Protein AF-A0A6G1PAM7-F1 (afdb_monomer_lite)

InterPro domains:
  IPR016186 C-type lectin-like/link domain superfamily [G3DSA:3.10.100.10] (21-123)
  IPR016187 C-type lectin fold [SSF56436] (70-120)
  IPR050828 C-type lectin and matrix domain-containing protein [PTHR45710] (58-118)

Secondary structure (DSSP, 8-state):
-HHHHHHHHHHHHHHHHHHHHHHHHHHHHHHHHHHHHHHHHHHHHHHHHHHHHHHHHHHHHHHHHHHHHHHPPPPTTEEEETTEEEE--S----HHHHHHHHHHTT-------SHHHHHHHHH-

Radius of gyration: 38.52 Å; chains: 1; bounding box: 69×27×106 Å

Sequence (124 aa):
MNVFLLAGLIVRGVHYYNSPQRAAAELSTIKDQLTELLQDIKNKVSSLTEERDQLNPGLNETAEELNKCQNKTCPAGWKKFSYSFYFFSTEFGSWTKGRDDCRKRGADLVVITSAEEQGPLVTM

Organism: Channa argus (NCBI:txid215402)

Foldseek 3Di:
DVVVVVVVVVVVVCCVVVVVVVVVVVVVVVVVVVVVVVVVVVVVVVVVVVVCVVCVVVVVVVVVVLVVLVPDDDDPQWDDDRSDIDHDDPDDDDPVVVQVVQVVVVHGDDDDDDPVCVPVVVVD

Structure (mmCIF, N/CA/C/O backbone):
data_AF-A0A6G1PAM7-F1
#
_entry.id   AF-A0A6G1PAM7-F1
#
loop_
_atom_site.group_PDB
_atom_site.id
_atom_site.type_symbol
_atom_site.label_atom_id
_atom_site.label_alt_id
_atom_site.label_comp_id
_atom_site.label_asym_id
_atom_site.label_entity_id
_atom_site.label_seq_id
_atom_site.pdbx_PDB_ins_code
_atom_site.Cartn_x
_atom_site.Cartn_y
_atom_site.Cartn_z
_atom_site.occupancy
_atom_site.B_iso_or_equiv
_atom_site.auth_seq_id
_atom_site.auth_comp_id
_atom_site.auth_asym_id
_atom_site.auth_atom_id
_atom_site.pdbx_PDB_model_num
ATOM 1 N N . MET A 1 1 ? 43.729 -17.763 -71.003 1.00 63.25 1 MET A N 1
ATOM 2 C CA . MET A 1 1 ? 44.088 -17.246 -69.661 1.00 63.25 1 MET A CA 1
ATOM 3 C C . MET A 1 1 ? 43.473 -15.877 -69.320 1.00 63.25 1 MET A C 1
ATOM 5 O O . MET A 1 1 ? 43.325 -15.594 -68.145 1.00 63.25 1 MET A O 1
ATOM 9 N N . ASN A 1 2 ? 43.060 -15.046 -70.291 1.00 71.12 2 ASN A N 1
ATOM 10 C CA . ASN A 1 2 ? 42.626 -13.659 -70.029 1.00 71.12 2 ASN A CA 1
ATOM 11 C C . ASN A 1 2 ? 41.132 -13.494 -69.647 1.00 71.12 2 ASN A C 1
ATOM 13 O O . ASN A 1 2 ? 40.781 -12.677 -68.804 1.00 71.12 2 ASN A O 1
ATOM 17 N N . VAL A 1 3 ? 40.239 -14.312 -70.218 1.00 76.75 3 VAL A N 1
ATOM 18 C CA . VAL A 1 3 ? 38.780 -14.208 -69.984 1.00 76.75 3 VAL A CA 1
ATOM 19 C C . VAL A 1 3 ? 38.398 -14.548 -68.537 1.00 76.75 3 VAL A C 1
ATOM 21 O O . VAL A 1 3 ? 37.564 -13.874 -67.940 1.00 76.75 3 VAL A O 1
ATOM 24 N N . PHE A 1 4 ? 39.062 -15.538 -67.934 1.00 78.88 4 PHE A N 1
ATOM 25 C CA . PHE A 1 4 ? 38.831 -15.916 -66.536 1.00 78.88 4 PHE A CA 1
ATOM 26 C C . PHE A 1 4 ? 39.291 -14.837 -65.539 1.00 78.88 4 PHE A C 1
ATOM 28 O O . PHE A 1 4 ? 38.651 -14.653 -64.507 1.00 78.88 4 PHE A O 1
ATOM 35 N N . LEU A 1 5 ? 40.351 -14.082 -65.862 1.00 81.25 5 LEU A N 1
ATOM 36 C CA . LEU A 1 5 ? 40.819 -12.959 -65.039 1.00 81.25 5 LEU A CA 1
ATOM 37 C C . LEU A 1 5 ? 39.815 -11.799 -65.048 1.00 81.25 5 LEU A C 1
ATOM 39 O O . LEU A 1 5 ? 39.495 -11.255 -63.994 1.00 81.25 5 LEU A O 1
ATOM 43 N N . LEU A 1 6 ? 39.268 -11.467 -66.220 1.00 82.50 6 LEU A N 1
ATOM 44 C CA . LEU A 1 6 ? 38.246 -10.427 -66.358 1.00 82.50 6 LEU A CA 1
ATOM 45 C C . LEU A 1 6 ? 36.951 -10.797 -65.623 1.00 82.50 6 LEU A C 1
ATOM 47 O O . LEU A 1 6 ? 36.412 -9.973 -64.887 1.00 82.50 6 LEU A O 1
ATOM 51 N N . ALA A 1 7 ? 36.494 -12.047 -65.741 1.00 84.12 7 ALA A N 1
ATOM 52 C CA . ALA A 1 7 ? 35.328 -12.531 -65.004 1.00 84.12 7 ALA A CA 1
ATOM 53 C C . ALA A 1 7 ? 35.533 -12.453 -63.477 1.00 84.12 7 ALA A C 1
ATOM 55 O O . ALA A 1 7 ? 34.648 -11.991 -62.758 1.00 84.12 7 ALA A O 1
ATOM 56 N N . GLY A 1 8 ? 36.717 -12.828 -62.979 1.00 84.69 8 GLY A N 1
ATOM 57 C CA . GLY A 1 8 ? 37.054 -12.735 -61.556 1.00 84.69 8 GLY A CA 1
ATOM 58 C C . GLY A 1 8 ? 37.062 -11.299 -61.017 1.00 84.69 8 GLY A C 1
ATOM 59 O O . GLY A 1 8 ? 36.588 -11.062 -59.905 1.00 84.69 8 GLY A O 1
ATOM 60 N N . LEU A 1 9 ? 37.546 -10.331 -61.803 1.00 85.81 9 LEU A N 1
ATOM 61 C CA . LEU A 1 9 ? 37.528 -8.908 -61.439 1.00 85.81 9 LEU A CA 1
ATOM 62 C C . LEU A 1 9 ? 36.108 -8.334 -61.401 1.00 85.81 9 LEU A C 1
ATOM 64 O O . LEU A 1 9 ? 35.789 -7.590 -60.477 1.00 85.81 9 LEU A O 1
ATOM 68 N N . ILE A 1 10 ? 35.244 -8.714 -62.349 1.00 86.62 10 ILE A N 1
ATOM 69 C CA . ILE A 1 10 ? 33.836 -8.288 -62.371 1.00 86.62 10 ILE A CA 1
ATOM 70 C C . ILE A 1 10 ? 33.093 -8.848 -61.155 1.00 86.62 10 ILE A C 1
ATOM 72 O O . ILE A 1 10 ? 32.417 -8.097 -60.457 1.00 86.62 10 ILE A O 1
ATOM 76 N N . VAL A 1 11 ? 33.264 -10.137 -60.845 1.00 86.31 11 VAL A N 1
ATOM 77 C CA . VAL A 1 11 ? 32.650 -10.759 -59.660 1.00 86.31 11 VAL A CA 1
ATOM 78 C C . VAL A 1 11 ? 33.144 -10.097 -58.374 1.00 86.31 11 VAL A C 1
ATOM 80 O O . VAL A 1 11 ? 32.331 -9.761 -57.516 1.00 86.31 11 VAL A O 1
ATOM 83 N N . ARG A 1 12 ? 34.455 -9.843 -58.246 1.00 84.06 12 ARG A N 1
ATOM 84 C CA . ARG A 1 12 ? 35.007 -9.093 -57.106 1.00 84.06 12 ARG A CA 1
ATOM 85 C C . ARG A 1 12 ? 34.448 -7.679 -57.024 1.00 84.06 12 ARG A C 1
ATOM 87 O O . ARG A 1 12 ? 34.139 -7.247 -55.923 1.00 84.06 12 ARG A O 1
ATOM 94 N N . GLY A 1 13 ? 34.296 -6.981 -58.148 1.00 82.38 13 GLY A N 1
ATOM 95 C CA . GLY A 1 13 ? 33.722 -5.638 -58.207 1.00 82.38 13 GLY A CA 1
ATOM 96 C C . GLY A 1 13 ? 32.259 -5.611 -57.767 1.00 82.38 13 GLY A C 1
ATOM 97 O O . GLY A 1 13 ? 31.895 -4.805 -56.919 1.00 82.38 13 GLY A O 1
ATOM 98 N N . VAL A 1 14 ? 31.438 -6.542 -58.261 1.00 84.50 14 VAL A N 1
ATOM 99 C CA . VAL A 1 14 ? 30.031 -6.686 -57.854 1.00 84.50 14 VAL A CA 1
ATOM 100 C C . VAL A 1 14 ? 29.925 -7.081 -56.383 1.00 84.50 14 VAL A C 1
ATOM 102 O O . VAL A 1 14 ? 29.128 -6.503 -55.656 1.00 84.50 14 VAL A O 1
ATOM 105 N N . HIS A 1 15 ? 30.749 -8.014 -55.904 1.00 80.44 15 HIS A N 1
ATOM 106 C CA . HIS A 1 15 ? 30.768 -8.406 -54.494 1.00 80.44 15 HIS A CA 1
ATOM 107 C C . HIS A 1 15 ? 31.224 -7.252 -53.585 1.00 80.44 15 HIS A C 1
ATOM 109 O O . HIS A 1 15 ? 30.601 -6.987 -52.559 1.00 80.44 15 HIS A O 1
ATOM 115 N N . TYR A 1 16 ? 32.279 -6.531 -53.977 1.00 78.81 16 TYR A N 1
ATOM 116 C CA . TYR A 1 16 ? 32.799 -5.367 -53.256 1.00 78.81 16 TYR A CA 1
ATOM 117 C C . TYR A 1 16 ? 31.813 -4.199 -53.257 1.00 78.81 16 TYR A C 1
ATOM 119 O O . TYR A 1 16 ? 31.742 -3.478 -52.274 1.00 78.81 16 TYR A O 1
ATOM 127 N N . TYR A 1 17 ? 31.030 -4.028 -54.323 1.00 74.50 17 TYR A N 1
ATOM 128 C CA . TYR A 1 17 ? 30.000 -2.997 -54.394 1.00 74.50 17 TYR A CA 1
ATOM 129 C C . TYR A 1 17 ? 28.679 -3.426 -53.754 1.00 74.50 17 TYR A C 1
ATOM 131 O O . TYR A 1 17 ? 27.913 -2.579 -53.352 1.00 74.50 17 TYR A O 1
ATOM 139 N N . ASN A 1 18 ? 28.353 -4.710 -53.644 1.00 80.88 18 ASN A N 1
ATOM 140 C CA . ASN A 1 18 ? 27.088 -5.128 -53.030 1.00 80.88 18 ASN A CA 1
ATOM 141 C C . ASN A 1 18 ? 27.219 -5.321 -51.506 1.00 80.88 18 ASN A C 1
ATOM 143 O O . ASN A 1 18 ? 26.240 -5.197 -50.771 1.00 80.88 18 ASN A O 1
ATOM 147 N N . SER A 1 19 ? 28.431 -5.616 -51.018 1.00 83.12 19 SER A N 1
ATOM 148 C CA . SER A 1 19 ? 28.700 -5.876 -49.597 1.00 83.12 19 SER A CA 1
ATOM 149 C C . SER A 1 19 ? 28.483 -4.652 -48.685 1.00 83.12 19 SER A C 1
ATOM 151 O O . SER A 1 19 ? 27.789 -4.811 -47.680 1.00 83.12 19 SER A O 1
ATOM 153 N N . PRO A 1 20 ? 29.004 -3.442 -48.979 1.00 86.12 20 PRO A N 1
ATOM 154 C CA . PRO A 1 20 ? 28.780 -2.260 -48.142 1.00 86.12 20 PRO A CA 1
ATOM 155 C C . PRO A 1 20 ? 27.312 -1.812 -48.148 1.00 86.12 20 PRO A C 1
ATOM 157 O O . PRO A 1 20 ? 26.802 -1.351 -47.135 1.00 86.12 20 PRO A O 1
ATOM 160 N N . GLN A 1 21 ? 26.613 -1.998 -49.267 1.00 85.69 21 GLN A N 1
ATOM 161 C CA . GLN A 1 21 ? 25.219 -1.609 -49.466 1.00 85.69 21 GLN A CA 1
ATOM 162 C C . GLN A 1 21 ? 24.290 -2.487 -48.631 1.00 85.69 21 GLN A C 1
ATOM 164 O O . GLN A 1 21 ? 23.375 -1.974 -47.989 1.00 85.69 21 GLN A O 1
ATOM 169 N N . ARG A 1 22 ? 24.557 -3.799 -48.581 1.00 86.19 22 ARG A N 1
ATOM 170 C CA . ARG A 1 22 ? 23.841 -4.712 -47.684 1.00 86.19 22 ARG A CA 1
ATOM 171 C C . ARG A 1 22 ? 24.080 -4.351 -46.219 1.00 86.19 22 ARG A C 1
ATOM 173 O O . ARG A 1 22 ? 23.115 -4.231 -45.476 1.00 86.19 22 ARG A O 1
ATOM 180 N N . ALA A 1 23 ? 25.334 -4.112 -45.832 1.00 89.81 23 ALA A N 1
ATOM 181 C CA . ALA A 1 23 ? 25.667 -3.713 -44.465 1.00 89.81 23 ALA A CA 1
ATOM 182 C C . ALA A 1 23 ? 24.993 -2.386 -44.066 1.00 89.81 23 ALA A C 1
ATOM 184 O O . ALA A 1 23 ? 24.507 -2.249 -42.948 1.00 89.81 23 ALA A O 1
ATOM 185 N N . ALA A 1 24 ? 24.907 -1.420 -44.986 1.00 90.75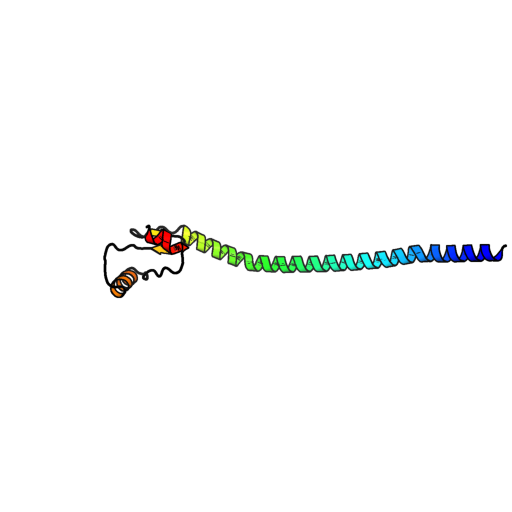 24 ALA A N 1
ATOM 186 C CA . ALA A 1 24 ? 24.209 -0.157 -44.759 1.00 90.75 24 ALA A CA 1
ATOM 187 C C . ALA A 1 24 ? 22.690 -0.342 -44.601 1.00 90.75 24 ALA A C 1
ATOM 189 O O . ALA A 1 24 ? 22.089 0.291 -43.734 1.00 90.75 24 ALA A O 1
ATOM 190 N N . ALA A 1 25 ? 22.073 -1.220 -45.399 1.00 91.81 25 ALA A N 1
ATOM 191 C CA . ALA A 1 25 ? 20.651 -1.540 -45.282 1.00 91.81 25 ALA A CA 1
ATOM 192 C C . ALA A 1 25 ? 20.334 -2.248 -43.953 1.00 91.81 25 ALA A C 1
ATOM 194 O O . ALA A 1 25 ? 19.414 -1.836 -43.252 1.00 91.81 25 ALA A O 1
ATOM 195 N N . GLU A 1 26 ? 21.136 -3.245 -43.566 1.00 93.25 26 GLU A N 1
ATOM 196 C CA . GLU A 1 26 ? 20.998 -3.947 -42.282 1.00 93.25 26 GLU A CA 1
ATOM 197 C C . GLU A 1 26 ? 21.176 -2.992 -41.094 1.00 93.25 26 GLU A C 1
ATOM 199 O O . GLU A 1 26 ? 20.375 -3.004 -40.158 1.00 93.25 26 GLU A O 1
ATOM 204 N N . LEU A 1 27 ? 22.175 -2.103 -41.153 1.00 96.19 27 LEU A N 1
ATOM 205 C CA . LEU A 1 27 ? 22.387 -1.078 -40.132 1.00 96.19 27 LEU A CA 1
ATOM 206 C C . LEU A 1 27 ? 21.203 -0.107 -4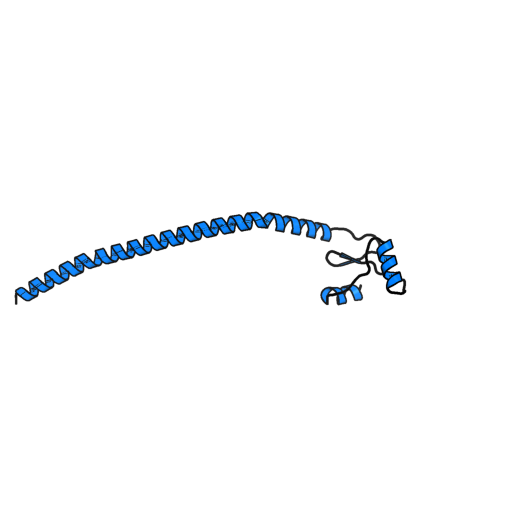0.034 1.00 96.19 27 LEU A C 1
ATOM 208 O O . LEU A 1 27 ? 20.827 0.277 -38.927 1.00 96.19 27 LEU A O 1
ATOM 212 N N . SER A 1 28 ? 20.609 0.281 -41.168 1.00 96.25 28 SER A N 1
ATOM 213 C CA . SER A 1 28 ? 19.409 1.125 -41.185 1.00 96.25 28 SER A CA 1
ATOM 214 C C . SER A 1 28 ? 18.250 0.432 -40.479 1.00 96.25 28 SER A C 1
ATOM 216 O O . SER A 1 28 ? 17.655 1.016 -39.582 1.00 96.25 28 SER A O 1
ATOM 218 N N . THR A 1 29 ? 17.988 -0.837 -40.807 1.00 96.94 29 THR A N 1
ATOM 219 C CA . THR A 1 29 ? 16.919 -1.617 -40.172 1.00 96.94 29 THR A CA 1
ATOM 220 C C . THR A 1 29 ? 17.125 -1.749 -38.664 1.00 96.94 29 THR A C 1
ATOM 222 O O . THR A 1 29 ? 16.190 -1.519 -37.902 1.00 96.94 29 THR A O 1
ATOM 225 N N . ILE A 1 30 ? 18.346 -2.060 -38.214 1.00 97.19 30 ILE A N 1
ATOM 226 C CA . ILE A 1 30 ? 18.659 -2.166 -36.780 1.00 97.19 30 ILE A CA 1
ATOM 227 C C . ILE A 1 30 ? 18.452 -0.820 -36.077 1.00 97.19 30 ILE A C 1
ATOM 229 O O . ILE A 1 30 ? 17.914 -0.771 -34.971 1.00 97.19 30 ILE A O 1
ATOM 233 N N . LYS A 1 31 ? 18.864 0.283 -36.708 1.00 97.94 31 LYS A N 1
ATOM 234 C CA . LYS A 1 31 ? 18.680 1.630 -36.163 1.00 97.94 31 LYS A CA 1
ATOM 235 C C . LYS A 1 31 ? 17.199 1.989 -36.026 1.00 97.94 31 LYS A C 1
ATOM 237 O O . LYS A 1 31 ? 16.812 2.555 -35.002 1.00 97.94 31 LYS A O 1
ATOM 242 N N . ASP A 1 32 ? 16.388 1.659 -37.025 1.00 97.69 32 ASP A N 1
ATOM 243 C CA . ASP A 1 32 ? 14.949 1.925 -37.008 1.00 97.69 32 ASP A CA 1
ATOM 244 C C . ASP A 1 32 ? 14.261 1.108 -35.905 1.00 97.69 32 ASP A C 1
ATOM 246 O O . ASP A 1 32 ? 13.559 1.680 -35.072 1.00 97.69 32 ASP A O 1
ATOM 250 N N . GLN A 1 33 ? 14.572 -0.190 -35.802 1.00 97.81 33 GLN A N 1
ATOM 251 C CA . GLN A 1 33 ? 14.066 -1.062 -34.733 1.00 97.81 33 GLN A CA 1
ATOM 252 C C . GLN A 1 33 ? 14.477 -0.578 -33.338 1.00 97.81 33 GLN A C 1
ATOM 254 O O . GLN A 1 33 ? 13.669 -0.583 -32.411 1.00 97.81 33 GLN A O 1
ATOM 259 N N . LEU A 1 34 ? 15.724 -0.128 -33.172 1.00 97.88 34 LEU A N 1
ATOM 260 C CA . LEU A 1 34 ? 16.196 0.420 -31.901 1.00 97.88 34 LEU A CA 1
ATOM 261 C C . LEU A 1 34 ? 15.447 1.707 -31.534 1.00 97.88 34 LEU A C 1
ATOM 263 O O . LEU A 1 34 ? 15.118 1.921 -30.370 1.00 97.88 34 LEU A O 1
ATOM 267 N N . THR A 1 35 ? 15.169 2.559 -32.519 1.00 98.19 35 THR A N 1
ATOM 268 C CA . THR A 1 35 ? 14.439 3.815 -32.306 1.00 98.19 35 THR A CA 1
ATOM 269 C C . THR A 1 35 ? 12.984 3.546 -31.921 1.00 98.19 35 THR A C 1
ATOM 271 O O . THR A 1 35 ? 12.466 4.187 -31.007 1.00 98.19 35 THR A O 1
ATOM 274 N N . GLU A 1 36 ? 12.348 2.563 -32.560 1.00 98.31 36 GLU A N 1
ATOM 275 C CA . GLU A 1 36 ? 11.000 2.104 -32.219 1.00 98.31 36 GLU A CA 1
ATOM 276 C C . GLU A 1 36 ? 10.944 1.540 -30.793 1.00 98.31 36 GLU A C 1
ATOM 278 O O . GLU A 1 36 ? 10.122 1.983 -29.991 1.00 98.31 36 GLU A O 1
ATOM 283 N N . LEU A 1 37 ? 11.881 0.654 -30.433 1.00 98.12 37 LEU A N 1
ATOM 284 C CA . LEU A 1 37 ? 11.980 0.087 -29.086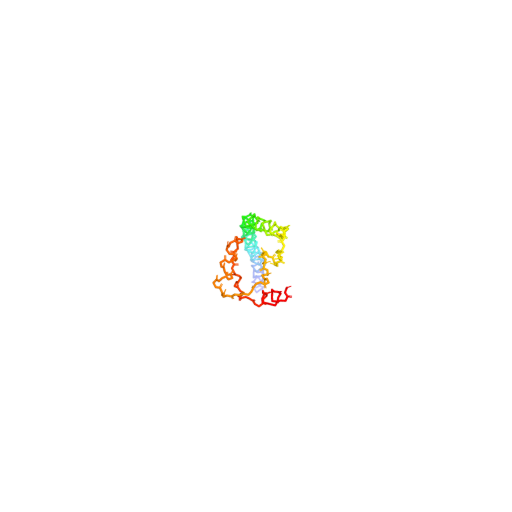 1.00 98.12 37 LEU A CA 1
ATOM 285 C C . LEU A 1 37 ? 12.180 1.178 -28.020 1.00 98.12 37 LEU A C 1
ATOM 287 O O . LEU A 1 37 ? 11.559 1.141 -26.960 1.00 98.12 37 LEU A O 1
ATOM 291 N N . LEU A 1 38 ? 13.034 2.170 -28.291 1.00 98.00 38 LEU A N 1
ATOM 292 C CA . LEU A 1 38 ? 13.259 3.292 -27.377 1.00 98.00 38 LEU A CA 1
ATOM 293 C C . LEU A 1 38 ? 11.998 4.134 -27.186 1.00 98.00 38 LEU A C 1
ATOM 295 O O . LEU A 1 38 ? 11.719 4.574 -26.068 1.00 98.00 38 LEU A O 1
ATOM 299 N N . GLN A 1 39 ? 11.237 4.358 -28.255 1.00 98.38 39 GLN A N 1
ATOM 300 C CA . GLN A 1 39 ? 9.993 5.108 -28.175 1.00 98.38 39 GLN A CA 1
ATOM 301 C C . GLN A 1 39 ? 8.923 4.336 -27.397 1.00 98.38 39 GLN A C 1
ATOM 303 O O . GLN A 1 39 ? 8.231 4.932 -26.571 1.00 98.38 39 GLN A O 1
ATOM 308 N N . ASP A 1 40 ? 8.822 3.024 -27.607 1.00 98.31 40 ASP A N 1
ATOM 309 C CA . ASP A 1 40 ? 7.896 2.166 -26.870 1.00 98.31 40 ASP A CA 1
ATOM 310 C C . ASP A 1 40 ? 8.226 2.138 -25.371 1.00 98.31 40 ASP A C 1
ATOM 312 O O . ASP A 1 40 ? 7.366 2.423 -24.535 1.00 98.31 40 ASP A O 1
ATOM 316 N N . ILE A 1 41 ? 9.503 1.937 -25.020 1.00 98.19 41 ILE A N 1
ATOM 317 C CA . ILE A 1 41 ? 9.969 1.993 -23.627 1.00 98.19 41 ILE A CA 1
ATOM 318 C C . ILE A 1 41 ? 9.656 3.355 -23.007 1.00 98.19 41 ILE A C 1
ATOM 320 O O . ILE A 1 41 ? 9.165 3.420 -21.880 1.00 98.19 41 ILE A O 1
ATOM 324 N N . LYS A 1 42 ? 9.901 4.453 -23.730 1.00 98.44 42 LYS A N 1
ATOM 325 C CA . LYS A 1 42 ? 9.599 5.805 -23.247 1.00 98.44 42 LYS A CA 1
ATOM 326 C C . LYS A 1 42 ? 8.111 5.971 -22.949 1.00 98.44 42 LYS A C 1
ATOM 328 O O . LYS A 1 42 ? 7.762 6.437 -21.866 1.00 98.44 42 LYS A O 1
ATOM 333 N N . ASN A 1 43 ? 7.246 5.552 -23.870 1.00 98.25 43 ASN A N 1
ATOM 334 C CA . ASN A 1 43 ? 5.798 5.607 -23.686 1.00 98.25 43 ASN A CA 1
ATOM 335 C C . ASN A 1 43 ? 5.365 4.756 -22.482 1.00 98.25 43 ASN A C 1
ATOM 337 O O . ASN A 1 43 ? 4.571 5.206 -21.654 1.00 98.25 43 ASN A O 1
ATOM 341 N N . LYS A 1 44 ? 5.934 3.552 -22.337 1.00 98.38 44 LYS A N 1
ATOM 342 C CA . LYS A 1 44 ? 5.635 2.654 -21.220 1.00 98.38 44 LYS A CA 1
ATOM 343 C C . LYS A 1 44 ? 6.050 3.261 -19.882 1.00 98.38 44 LYS A C 1
ATOM 345 O O . LYS A 1 44 ? 5.257 3.234 -18.942 1.00 98.38 44 LYS A O 1
ATOM 350 N N . VAL A 1 45 ? 7.238 3.859 -19.804 1.00 98.50 45 VAL A N 1
ATOM 351 C CA . VAL A 1 45 ? 7.716 4.559 -18.603 1.00 98.50 45 VAL A CA 1
ATOM 352 C C . VAL A 1 45 ? 6.800 5.726 -18.253 1.00 98.50 45 VAL A C 1
ATOM 354 O O . VAL A 1 45 ? 6.424 5.850 -17.090 1.00 98.50 45 VAL A O 1
ATOM 357 N N . SER A 1 46 ? 6.386 6.539 -19.229 1.00 98.38 46 SER A N 1
ATOM 358 C CA . SER A 1 46 ? 5.428 7.626 -18.990 1.00 98.38 46 SER A CA 1
ATOM 359 C C . SER A 1 46 ? 4.104 7.102 -18.427 1.00 98.38 46 SER A C 1
ATOM 361 O O . SER A 1 46 ? 3.676 7.571 -17.377 1.00 98.38 46 SER A O 1
ATOM 363 N N . SER A 1 47 ? 3.522 6.060 -19.032 1.00 98.12 47 SER A N 1
ATOM 364 C CA . SER A 1 47 ? 2.258 5.477 -18.553 1.00 98.12 47 SER A CA 1
ATOM 365 C C . SER A 1 47 ? 2.351 4.910 -17.129 1.00 98.12 47 SER A C 1
ATOM 367 O O . SER A 1 47 ? 1.481 5.162 -16.301 1.00 98.12 47 SER A O 1
ATOM 369 N N . LEU A 1 48 ? 3.437 4.198 -16.802 1.00 97.94 48 LEU A N 1
ATOM 370 C CA . LEU A 1 48 ? 3.657 3.652 -15.458 1.00 97.94 48 LEU A CA 1
ATOM 371 C C . LEU A 1 48 ? 3.933 4.756 -14.432 1.00 97.94 48 LEU A C 1
ATOM 373 O O . LEU A 1 48 ? 3.580 4.629 -13.262 1.00 97.94 48 LEU A O 1
ATOM 377 N N . THR A 1 49 ? 4.570 5.846 -14.864 1.00 98.00 49 THR A N 1
ATOM 378 C CA . THR A 1 49 ? 4.822 7.018 -14.019 1.00 98.00 49 THR A CA 1
ATOM 379 C C . THR A 1 49 ? 3.506 7.674 -13.619 1.00 98.00 49 THR A C 1
ATOM 381 O O . THR A 1 49 ? 3.332 7.975 -12.440 1.00 98.00 49 THR A O 1
ATOM 384 N N . GLU A 1 50 ? 2.577 7.818 -14.566 1.00 97.44 50 GLU A N 1
ATOM 385 C CA . GLU A 1 50 ? 1.234 8.352 -14.325 1.00 97.44 50 GLU A CA 1
ATOM 386 C C . GLU A 1 50 ? 0.407 7.443 -13.410 1.00 97.44 50 GLU A C 1
ATOM 388 O O . GLU A 1 50 ? -0.216 7.932 -12.471 1.00 97.44 50 GLU A O 1
ATOM 393 N N . GLU A 1 51 ? 0.424 6.125 -13.634 1.00 97.56 51 GLU A N 1
ATOM 394 C CA . GLU A 1 51 ? -0.258 5.158 -12.761 1.00 97.56 51 GLU A CA 1
ATOM 395 C C . GLU A 1 51 ? 0.275 5.238 -11.324 1.00 97.56 51 GLU A C 1
ATOM 397 O O . GLU A 1 51 ? -0.490 5.317 -10.360 1.00 97.56 51 GLU A O 1
ATOM 402 N N . ARG A 1 52 ? 1.602 5.314 -11.173 1.00 97.31 52 ARG A N 1
ATOM 403 C CA . ARG A 1 52 ? 2.248 5.515 -9.874 1.00 97.31 52 ARG A CA 1
ATOM 404 C C . ARG A 1 52 ? 1.815 6.832 -9.234 1.00 97.31 52 ARG A C 1
ATOM 406 O O . ARG A 1 52 ? 1.500 6.834 -8.048 1.00 97.31 52 ARG A O 1
ATOM 413 N N . ASP A 1 53 ? 1.792 7.934 -9.981 1.00 97.12 53 ASP A N 1
ATOM 414 C CA . ASP A 1 53 ? 1.366 9.244 -9.470 1.00 97.12 53 ASP A CA 1
ATOM 415 C C . ASP A 1 53 ? -0.109 9.267 -9.039 1.00 97.12 53 ASP A C 1
ATOM 417 O O . ASP A 1 53 ? -0.452 9.972 -8.093 1.00 97.12 53 ASP A O 1
ATOM 421 N N . GLN A 1 54 ? -0.971 8.464 -9.668 1.00 96.56 54 GLN A N 1
ATOM 422 C CA . GLN A 1 54 ? -2.383 8.336 -9.292 1.00 96.56 54 GLN A CA 1
ATOM 423 C C . GLN A 1 54 ? -2.602 7.481 -8.035 1.00 96.56 54 GLN A C 1
ATOM 425 O O . GLN A 1 54 ? -3.487 7.782 -7.237 1.00 96.56 54 GLN A O 1
ATOM 430 N N . LEU A 1 55 ? -1.807 6.425 -7.836 1.00 96.19 55 LEU A N 1
ATOM 431 C CA . LEU A 1 55 ? -1.957 5.510 -6.694 1.00 96.19 55 LEU A CA 1
ATOM 432 C C . LEU A 1 55 ? -1.265 6.011 -5.419 1.00 96.19 55 LEU A C 1
ATOM 434 O O . LEU A 1 55 ? -1.722 5.732 -4.309 1.00 96.19 55 LEU A O 1
ATOM 438 N N . ASN A 1 56 ? -0.166 6.753 -5.562 1.00 96.25 56 ASN A N 1
ATOM 439 C CA . ASN A 1 56 ? 0.658 7.189 -4.435 1.00 96.25 56 ASN A CA 1
ATOM 440 C C . ASN A 1 56 ? -0.098 8.046 -3.389 1.00 96.25 56 ASN A C 1
ATOM 442 O O . ASN A 1 56 ? 0.136 7.840 -2.197 1.00 96.25 56 ASN A O 1
ATOM 446 N N . PRO A 1 57 ? -1.030 8.945 -3.769 1.00 95.00 57 PRO A N 1
ATOM 447 C CA . PRO A 1 57 ? -1.867 9.665 -2.809 1.00 95.00 57 PRO A CA 1
ATOM 448 C C . PRO A 1 57 ? -2.770 8.743 -1.975 1.00 95.00 57 PRO A C 1
ATOM 450 O O . PRO A 1 57 ? -2.824 8.869 -0.763 1.00 95.00 57 PRO A O 1
ATOM 453 N N . GLY A 1 58 ? -3.427 7.742 -2.567 1.00 92.94 58 GLY A N 1
ATOM 454 C CA . GLY A 1 58 ? -4.271 6.832 -1.775 1.00 92.94 58 GLY A CA 1
ATOM 455 C C . GLY A 1 58 ? -3.464 6.011 -0.758 1.00 92.94 58 GLY A C 1
ATOM 456 O O . GLY A 1 58 ? -3.900 5.767 0.369 1.00 92.94 58 GLY A O 1
ATOM 457 N N . LEU A 1 59 ? -2.245 5.613 -1.129 1.00 92.56 59 LEU A N 1
ATOM 458 C CA . LEU A 1 59 ? -1.332 4.909 -0.227 1.00 92.56 59 LEU A CA 1
ATOM 459 C C . LEU A 1 59 ? -0.828 5.804 0.912 1.00 92.56 59 LEU A C 1
ATOM 461 O O . LEU A 1 59 ? -0.708 5.335 2.043 1.00 92.56 59 LEU A O 1
ATOM 465 N N . ASN A 1 60 ? -0.542 7.081 0.641 1.00 92.81 60 ASN A N 1
ATOM 466 C CA . ASN A 1 60 ? -0.094 7.993 1.691 1.00 92.81 60 ASN A CA 1
ATOM 467 C C . ASN A 1 60 ? -1.222 8.311 2.688 1.00 92.81 60 ASN A C 1
ATOM 469 O O . ASN A 1 60 ? -0.988 8.239 3.892 1.00 92.81 60 ASN A O 1
ATOM 473 N N . GLU A 1 61 ? -2.452 8.511 2.214 1.00 93.31 61 GLU A N 1
ATOM 474 C CA . GLU A 1 61 ? -3.618 8.791 3.054 1.00 93.31 61 GLU A CA 1
ATOM 475 C C . GLU A 1 61 ? -3.946 7.596 3.960 1.00 93.31 61 GLU A C 1
ATOM 477 O O . GLU A 1 61 ? -4.131 7.740 5.171 1.00 93.31 61 GLU A O 1
ATOM 482 N N . THR A 1 62 ? -3.938 6.383 3.399 1.00 88.38 62 THR A N 1
ATOM 483 C CA . THR A 1 62 ? -4.155 5.154 4.181 1.00 88.38 62 THR A CA 1
ATOM 484 C C . THR A 1 62 ? -3.056 4.930 5.221 1.00 88.38 62 THR A C 1
ATOM 486 O O . THR A 1 62 ? 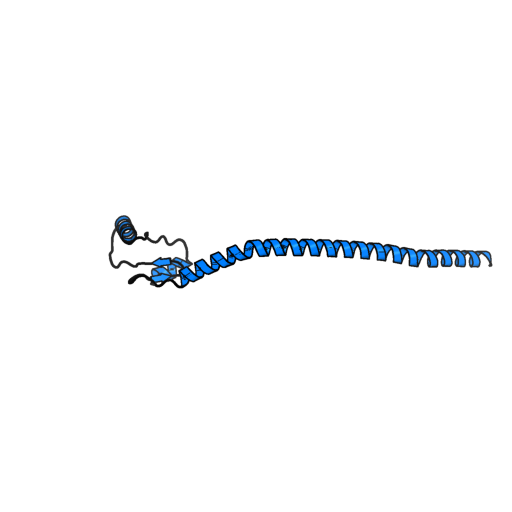-3.358 4.543 6.352 1.00 88.38 62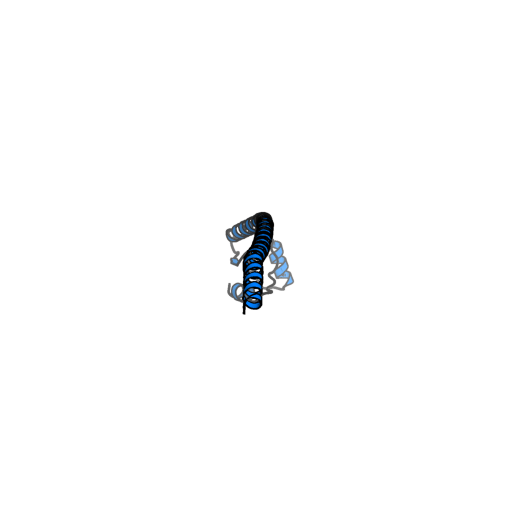 THR A O 1
ATOM 489 N N . ALA A 1 63 ? -1.794 5.218 4.889 1.00 88.81 63 ALA A N 1
ATOM 490 C CA . ALA A 1 63 ? -0.684 5.141 5.836 1.00 88.81 63 ALA A CA 1
ATOM 491 C C . ALA A 1 63 ? -0.792 6.192 6.958 1.00 88.81 63 ALA A C 1
ATOM 493 O O . ALA A 1 63 ? -0.497 5.893 8.119 1.00 88.81 63 ALA A O 1
ATOM 494 N N . GLU A 1 64 ? -1.230 7.412 6.648 1.00 88.25 64 GLU A N 1
ATOM 495 C CA . GLU A 1 64 ? -1.455 8.467 7.640 1.00 88.25 64 GLU A CA 1
ATOM 496 C C . GLU A 1 64 ? -2.590 8.112 8.609 1.00 88.25 64 GLU A C 1
ATOM 498 O O . GLU A 1 64 ? -2.417 8.219 9.829 1.00 88.25 64 GLU A O 1
ATOM 503 N N . GLU A 1 65 ? -3.721 7.608 8.110 1.00 84.69 65 GLU A N 1
ATOM 504 C CA . GLU A 1 65 ? -4.836 7.171 8.959 1.00 84.69 65 GLU A CA 1
ATOM 505 C C . GLU A 1 65 ? -4.466 5.956 9.829 1.00 84.69 65 GLU A C 1
ATOM 507 O O . GLU A 1 65 ? -4.860 5.876 11.003 1.00 84.69 65 GLU A O 1
ATOM 512 N N . LEU A 1 66 ? -3.630 5.051 9.311 1.00 81.88 66 LEU A N 1
ATOM 513 C CA . LEU A 1 66 ? -3.077 3.939 10.081 1.00 81.88 66 LEU A CA 1
ATOM 514 C C . LEU A 1 66 ? -2.181 4.438 11.224 1.00 81.88 66 LEU A C 1
ATOM 516 O O . LEU A 1 66 ? -2.375 4.054 12.381 1.00 81.88 66 LEU A O 1
ATOM 520 N N . ASN A 1 67 ? -1.259 5.360 10.926 1.00 81.94 67 ASN A N 1
ATOM 521 C CA . ASN A 1 67 ? -0.378 5.991 11.914 1.00 81.94 67 ASN A CA 1
ATOM 522 C C . ASN A 1 67 ? -1.170 6.735 12.996 1.00 81.94 67 ASN A C 1
ATOM 524 O O . ASN A 1 67 ? -0.872 6.644 14.190 1.00 81.94 67 ASN A O 1
ATOM 528 N N . LYS A 1 68 ? -2.230 7.441 12.603 1.00 78.44 68 LYS A N 1
ATOM 529 C CA . LYS A 1 68 ? -3.135 8.121 13.529 1.00 78.44 68 LYS A CA 1
ATOM 530 C C . LYS A 1 68 ? -3.818 7.132 14.466 1.00 78.44 68 LYS A C 1
ATOM 532 O O . LYS A 1 68 ? -3.840 7.361 15.674 1.00 78.44 68 LYS A O 1
ATOM 537 N N . CYS A 1 69 ? -4.334 6.011 13.961 1.00 70.69 69 CYS A N 1
ATOM 538 C CA . CYS A 1 69 ? -4.903 4.960 14.809 1.00 70.69 69 CYS A CA 1
ATOM 539 C C . CYS A 1 69 ? -3.847 4.320 15.721 1.00 70.69 69 CYS A C 1
ATOM 541 O O . CYS A 1 69 ? -4.127 4.054 16.893 1.00 70.69 69 CYS A O 1
ATOM 543 N N . GLN A 1 70 ? -2.613 4.166 15.245 1.00 73.00 70 GLN A N 1
ATOM 544 C CA . GLN A 1 70 ? -1.489 3.633 16.014 1.00 73.00 70 GLN A CA 1
ATOM 545 C C . GLN A 1 70 ? -1.001 4.572 17.130 1.00 73.00 70 GLN A C 1
ATOM 547 O O . GLN A 1 70 ? -0.552 4.087 18.168 1.00 73.00 70 GLN A O 1
ATOM 552 N N . ASN A 1 71 ? -1.222 5.881 17.013 1.00 74.81 71 ASN A N 1
ATOM 553 C CA . ASN A 1 71 ? -0.849 6.860 18.040 1.00 74.81 71 ASN A CA 1
ATOM 554 C C . ASN A 1 71 ? -1.985 7.244 19.006 1.00 74.81 71 ASN A C 1
ATOM 556 O O . ASN A 1 71 ? -1.744 7.954 19.980 1.00 74.81 71 ASN A O 1
ATOM 560 N N . LYS A 1 72 ? -3.221 6.760 18.800 1.00 76.38 72 LYS A N 1
ATOM 561 C CA . LYS A 1 72 ? -4.323 6.977 19.757 1.00 76.38 72 LYS A CA 1
ATOM 562 C C . LYS A 1 72 ? -4.026 6.315 21.109 1.00 76.38 72 LYS A C 1
ATOM 564 O O . LYS A 1 72 ? -3.737 5.114 21.161 1.00 76.38 72 LYS A O 1
ATOM 569 N N . THR A 1 73 ? -4.155 7.098 22.182 1.00 79.12 73 THR A N 1
ATOM 570 C CA . THR A 1 73 ? -4.095 6.652 23.581 1.00 79.12 73 THR A CA 1
ATOM 571 C C . THR A 1 73 ? -5.321 5.805 23.927 1.00 79.12 73 THR A C 1
ATOM 573 O O . THR A 1 73 ? -6.442 6.163 23.565 1.00 79.12 73 THR A O 1
ATOM 576 N N . CYS A 1 74 ? -5.122 4.692 24.638 1.00 80.44 74 CYS A N 1
ATOM 577 C CA . CYS A 1 74 ? -6.229 3.878 25.138 1.00 80.44 74 CYS A CA 1
ATOM 578 C C . CYS A 1 74 ? -7.081 4.660 26.141 1.00 80.44 74 CYS A C 1
ATOM 580 O O . CYS A 1 74 ? -6.515 5.283 27.045 1.00 80.44 74 CYS A O 1
ATOM 582 N N . PRO A 1 75 ? -8.419 4.550 26.082 1.00 83.38 75 PRO A N 1
ATOM 583 C CA . PRO A 1 75 ? -9.251 4.898 27.223 1.00 83.38 75 PRO A CA 1
ATOM 584 C C . PRO A 1 75 ? -8.813 4.105 28.466 1.00 83.38 75 PRO A C 1
ATOM 586 O O . PRO A 1 75 ? -8.329 2.975 28.361 1.00 83.38 75 PRO A O 1
ATOM 589 N N . ALA A 1 76 ? -8.983 4.684 29.655 1.00 85.69 76 ALA A N 1
ATOM 590 C CA . ALA A 1 76 ? -8.585 4.032 30.901 1.00 85.69 76 ALA A CA 1
ATOM 591 C C . ALA A 1 76 ? -9.249 2.648 31.047 1.00 85.69 76 ALA A C 1
ATOM 593 O O . ALA A 1 76 ? -10.455 2.505 30.848 1.00 85.69 76 ALA A O 1
ATOM 594 N N . GLY A 1 77 ? -8.454 1.628 31.382 1.00 87.12 77 GLY A N 1
ATOM 595 C CA . GLY A 1 77 ? -8.914 0.238 31.499 1.00 87.12 77 GLY A CA 1
ATOM 596 C C . GLY A 1 77 ? -8.955 -0.556 30.186 1.00 87.12 77 GLY A C 1
ATOM 597 O O . GLY A 1 77 ? -9.263 -1.743 30.225 1.00 87.12 77 GLY A O 1
ATOM 598 N N . TRP A 1 78 ? -8.619 0.053 29.043 1.00 91.31 78 TRP A N 1
ATOM 599 C CA . TRP A 1 78 ? -8.513 -0.631 27.749 1.00 91.31 78 TRP A CA 1
ATOM 600 C C . TRP A 1 78 ? -7.051 -0.910 27.388 1.00 91.31 78 TRP A C 1
ATOM 602 O O . TRP A 1 78 ? -6.163 -0.092 27.634 1.00 91.31 78 TRP A O 1
ATOM 612 N N . LYS A 1 79 ? -6.797 -2.056 26.758 1.00 88.50 79 LYS A N 1
ATOM 613 C CA . LYS A 1 79 ? -5.490 -2.448 26.219 1.00 88.50 79 LYS A CA 1
ATOM 614 C C . LYS A 1 79 ? -5.484 -2.258 24.706 1.00 88.50 79 LYS A C 1
ATOM 616 O O . LYS A 1 79 ? -6.459 -2.585 24.036 1.00 88.50 79 LYS A O 1
ATOM 621 N N . LYS A 1 80 ? -4.387 -1.737 24.158 1.00 86.06 80 LYS A N 1
ATOM 622 C CA . LYS A 1 80 ? -4.190 -1.659 22.707 1.00 86.06 80 LYS A CA 1
ATOM 623 C C . LYS A 1 80 ? -3.487 -2.909 22.228 1.00 86.06 80 LYS A C 1
ATOM 625 O O . LYS A 1 80 ? -2.458 -3.280 22.786 1.00 86.06 80 LYS A O 1
ATOM 630 N N . PHE A 1 81 ? -3.991 -3.479 21.149 1.00 84.75 81 PHE A N 1
ATOM 631 C CA . PHE A 1 81 ? -3.254 -4.461 20.378 1.00 84.75 81 PHE A CA 1
ATOM 632 C C . PHE A 1 81 ? -3.487 -4.186 18.897 1.00 84.75 81 PHE A C 1
ATOM 634 O O . PHE A 1 81 ? -4.632 -4.089 18.452 1.00 84.75 81 PHE A O 1
ATOM 641 N N . SER A 1 82 ? -2.395 -4.019 18.146 1.00 83.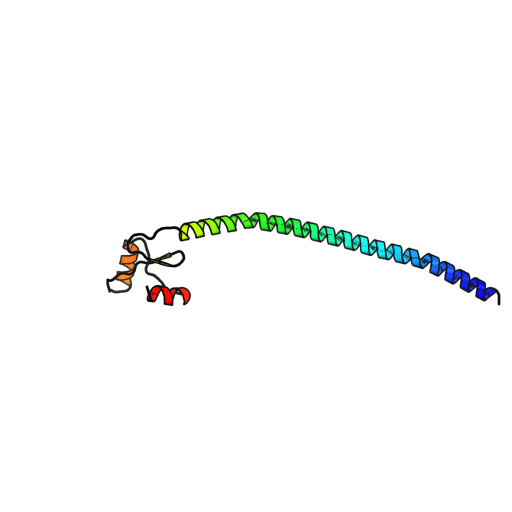06 82 SER A N 1
ATOM 642 C CA . SER A 1 82 ? -2.447 -3.593 16.747 1.00 83.06 82 SER A CA 1
ATOM 643 C C . SER A 1 82 ? -3.264 -2.290 16.596 1.00 83.06 82 SER A C 1
ATOM 645 O O . SER A 1 82 ? -2.995 -1.299 17.287 1.00 83.06 82 SER A O 1
ATOM 647 N N . TYR A 1 83 ? -4.276 -2.284 15.732 1.00 81.81 83 TYR A N 1
ATOM 648 C CA . TYR A 1 83 ? -5.126 -1.129 15.434 1.00 81.81 83 TYR A CA 1
ATOM 649 C C . TYR A 1 83 ? -6.435 -1.084 16.242 1.00 81.81 83 TYR A C 1
ATOM 651 O O . TYR A 1 83 ? -7.266 -0.208 16.002 1.00 81.81 83 TYR A O 1
ATOM 659 N N . SER A 1 84 ? -6.601 -1.980 17.223 1.00 85.12 84 SER A N 1
ATOM 660 C CA . SER A 1 84 ? -7.832 -2.143 18.009 1.00 85.12 84 SER A CA 1
ATOM 661 C C . SER A 1 84 ? -7.605 -1.964 19.514 1.00 85.12 84 SER A C 1
ATOM 663 O O . SER A 1 84 ? -6.499 -2.137 20.037 1.00 85.12 84 SER A O 1
ATOM 665 N N . PHE A 1 85 ? -8.684 -1.627 20.226 1.00 88.81 85 PHE A N 1
ATOM 666 C CA . PHE A 1 85 ? -8.715 -1.529 21.684 1.00 88.81 85 PHE A CA 1
ATOM 667 C C . PHE A 1 85 ? -9.571 -2.646 22.278 1.00 88.81 85 PHE A C 1
ATOM 669 O O . PHE A 1 85 ? -10.675 -2.909 21.807 1.00 88.81 85 PHE A O 1
ATOM 676 N N . TYR A 1 86 ? -9.076 -3.257 23.349 1.00 91.06 86 TYR A N 1
ATOM 677 C CA . TYR A 1 86 ? -9.674 -4.413 24.002 1.00 91.06 86 TYR A CA 1
ATOM 678 C C . TYR A 1 86 ? -9.934 -4.115 25.474 1.00 91.06 86 TYR A C 1
ATOM 680 O O . TYR A 1 86 ? -9.086 -3.548 26.166 1.00 91.06 86 TYR A O 1
ATOM 688 N N . PHE A 1 87 ? -11.101 -4.521 25.961 1.00 91.88 87 PHE A N 1
ATOM 689 C CA . PHE A 1 87 ? -11.469 -4.433 27.368 1.00 91.88 87 PHE A CA 1
ATOM 690 C C . PHE A 1 87 ? -11.640 -5.839 27.934 1.00 91.88 87 PHE A C 1
ATOM 692 O O . PHE A 1 87 ? -12.410 -6.638 27.402 1.00 91.88 87 PHE A O 1
ATOM 699 N N . PHE A 1 88 ? -10.932 -6.125 29.023 1.00 90.88 88 PHE A N 1
ATOM 700 C CA . PHE A 1 88 ? -10.958 -7.424 29.685 1.00 90.88 88 PHE A CA 1
ATOM 701 C C . PHE A 1 88 ? -11.785 -7.304 30.959 1.00 90.88 88 PHE A C 1
ATOM 703 O O . PHE A 1 88 ? -11.328 -6.754 31.961 1.00 90.88 88 PHE A O 1
ATOM 710 N N . SER A 1 89 ? -13.028 -7.781 30.896 1.00 90.12 89 SER A N 1
ATOM 711 C CA . SER A 1 89 ? -13.907 -7.799 32.061 1.00 90.12 89 SER A CA 1
ATOM 712 C C . SER A 1 89 ? -13.420 -8.825 33.084 1.00 90.12 89 SER A C 1
ATOM 714 O O . SER A 1 89 ? -13.019 -9.930 32.726 1.00 90.12 89 SER A O 1
ATOM 716 N N . THR A 1 90 ? -13.498 -8.473 34.364 1.00 90.69 90 THR A N 1
ATOM 717 C CA . THR A 1 90 ? -13.324 -9.416 35.478 1.00 90.69 90 THR A CA 1
ATOM 718 C C . THR A 1 90 ? -14.627 -10.139 35.831 1.00 90.69 90 THR A C 1
ATOM 720 O O . THR A 1 90 ? -14.628 -11.038 36.671 1.00 90.69 90 THR A O 1
ATOM 723 N N . GLU A 1 91 ? -15.745 -9.756 35.206 1.00 92.06 91 GLU A N 1
ATOM 724 C CA . GLU A 1 91 ? -17.049 -10.378 35.409 1.00 92.06 91 GLU A CA 1
ATOM 725 C C . GLU A 1 91 ? -17.254 -11.580 34.486 1.00 92.06 91 GLU A C 1
ATOM 727 O O . GLU A 1 91 ? -17.015 -11.517 33.280 1.00 92.06 91 GLU A O 1
ATOM 732 N N . PHE A 1 92 ? -17.804 -12.656 35.047 1.00 91.25 92 PHE A N 1
ATOM 733 C CA . PHE A 1 92 ? -18.194 -13.851 34.303 1.00 91.25 92 PHE A CA 1
ATOM 734 C C . PHE A 1 92 ? -19.705 -13.861 34.039 1.00 91.25 92 PHE A C 1
ATOM 736 O O . PHE A 1 92 ? -20.511 -13.357 34.829 1.00 91.25 92 PHE A O 1
ATOM 743 N N . GLY A 1 93 ? -20.118 -14.458 32.923 1.00 92.62 93 GLY A N 1
ATOM 744 C CA . GLY A 1 93 ? -21.525 -14.537 32.549 1.00 92.62 93 GLY A CA 1
ATOM 745 C C . GLY A 1 93 ? -21.759 -15.289 31.246 1.00 92.62 93 GLY A C 1
ATOM 746 O O . GLY A 1 93 ? -20.841 -15.859 30.663 1.00 92.62 93 GLY A O 1
ATOM 747 N N . SER A 1 94 ? -23.012 -15.288 30.788 1.00 96.19 94 SER A N 1
ATOM 748 C CA . SER A 1 94 ? -23.365 -15.838 29.480 1.00 96.19 94 SER A CA 1
ATOM 749 C C . SER A 1 94 ? -22.820 -14.968 28.346 1.00 96.19 94 SER A C 1
ATOM 751 O O . SER A 1 94 ? -22.603 -13.766 28.511 1.00 96.19 94 SER A O 1
ATOM 753 N N . TRP A 1 95 ? -22.670 -15.569 27.164 1.00 94.38 95 TRP A N 1
ATOM 754 C CA . TRP A 1 95 ? -22.220 -14.875 25.955 1.00 94.38 95 TRP A CA 1
ATOM 755 C C . TRP A 1 95 ? -23.069 -13.631 25.645 1.00 94.38 95 TRP A C 1
ATOM 757 O O . TRP A 1 95 ? -22.531 -12.557 25.393 1.00 94.38 95 TRP A O 1
ATOM 767 N N . THR A 1 96 ? -24.397 -13.748 25.761 1.00 96.88 96 THR A N 1
ATOM 768 C CA . THR A 1 96 ? -25.332 -12.628 25.574 1.00 96.88 96 THR A CA 1
ATOM 769 C C . THR A 1 96 ? -25.074 -11.497 26.565 1.00 96.88 96 THR A C 1
ATOM 771 O O . THR A 1 96 ? -24.959 -10.348 26.152 1.00 96.88 96 THR A O 1
ATOM 774 N N . LYS A 1 97 ? -24.906 -11.812 27.859 1.00 96.62 97 LYS A N 1
ATOM 775 C CA . LYS A 1 97 ? -24.632 -10.799 28.889 1.00 96.62 97 LYS A CA 1
ATOM 776 C C . LYS A 1 97 ? -23.309 -10.076 28.618 1.00 96.62 97 LYS A C 1
ATOM 778 O O . LYS A 1 97 ? -23.259 -8.856 28.731 1.00 96.62 97 LYS A O 1
ATOM 783 N N . GLY A 1 98 ? -22.264 -10.818 28.246 1.00 95.81 98 GLY A N 1
ATOM 784 C CA . GLY A 1 98 ? -20.965 -10.242 27.894 1.00 95.81 98 GLY A CA 1
ATOM 785 C C . GLY A 1 98 ? -21.055 -9.315 26.682 1.00 95.81 98 GLY A C 1
ATOM 786 O O . GLY A 1 98 ? -20.569 -8.189 26.730 1.00 95.81 98 GLY A O 1
ATOM 787 N N . ARG A 1 99 ? -21.751 -9.739 25.621 1.00 96.81 99 ARG A N 1
ATOM 788 C CA . ARG A 1 99 ? -21.944 -8.910 24.425 1.00 96.81 99 ARG A CA 1
ATOM 789 C C . ARG A 1 99 ? -22.752 -7.645 24.700 1.00 96.81 99 ARG A C 1
ATOM 791 O O . ARG A 1 99 ? -22.402 -6.579 24.195 1.00 96.81 99 ARG A O 1
ATOM 798 N N . ASP A 1 100 ? -23.797 -7.745 25.515 1.00 97.25 100 ASP A N 1
ATOM 799 C CA . ASP A 1 100 ? -24.587 -6.584 25.925 1.00 97.25 100 ASP A CA 1
ATOM 800 C C . ASP A 1 100 ? -23.760 -5.599 26.765 1.00 97.25 100 ASP A C 1
ATOM 802 O O . ASP A 1 100 ? -23.910 -4.388 26.602 1.00 97.25 100 ASP A O 1
ATOM 806 N N . ASP A 1 101 ? -22.858 -6.086 27.625 1.00 95.81 101 ASP A N 1
ATOM 807 C CA . ASP A 1 101 ? -21.913 -5.235 28.362 1.00 95.81 101 ASP A CA 1
ATOM 808 C C . ASP A 1 101 ? -20.931 -4.518 27.420 1.00 95.81 101 ASP A C 1
ATOM 810 O O . ASP A 1 101 ? -20.792 -3.296 27.501 1.00 95.81 101 ASP A O 1
ATOM 814 N N . CYS A 1 102 ? -20.327 -5.227 26.456 1.00 94.69 102 CYS A N 1
ATOM 815 C CA . CYS A 1 102 ? -19.458 -4.610 25.446 1.00 94.69 102 CYS A CA 1
ATOM 816 C C . CYS A 1 102 ? -20.183 -3.495 24.675 1.00 94.69 102 CYS A C 1
ATOM 818 O O . CYS A 1 102 ? -19.641 -2.399 24.512 1.00 94.69 102 CYS A O 1
ATOM 820 N N . ARG A 1 103 ? -21.437 -3.733 24.272 1.00 96.38 103 ARG A N 1
ATOM 821 C CA . ARG A 1 103 ? -22.263 -2.751 23.550 1.00 96.38 103 ARG A CA 1
ATOM 822 C C . ARG A 1 103 ? -22.614 -1.532 24.389 1.00 96.38 103 ARG A C 1
ATOM 824 O O . ARG A 1 103 ? -22.552 -0.415 23.882 1.00 96.38 103 ARG A O 1
ATOM 831 N N . LYS A 1 104 ? -22.908 -1.712 25.680 1.00 95.69 104 LYS A N 1
ATOM 832 C CA . LYS A 1 104 ? -23.116 -0.592 26.617 1.00 95.69 104 LYS A CA 1
ATOM 833 C C . LYS A 1 104 ? -21.877 0.296 26.756 1.00 95.69 104 LYS A C 1
ATOM 835 O O . LYS A 1 104 ? -22.017 1.481 27.041 1.00 95.69 104 LYS A O 1
ATOM 840 N N . ARG A 1 105 ? -20.681 -0.255 26.530 1.00 92.62 105 ARG A N 1
ATOM 841 C CA . ARG A 1 105 ? -19.398 0.469 26.544 1.00 92.62 105 ARG A CA 1
ATOM 842 C C . ARG A 1 105 ? -19.010 1.066 25.184 1.00 92.62 105 ARG A C 1
ATOM 844 O O . ARG A 1 105 ? -17.939 1.653 25.081 1.00 92.62 105 ARG A O 1
ATOM 851 N N . GLY A 1 106 ? -19.850 0.926 24.154 1.00 92.81 106 GLY A N 1
ATOM 852 C CA . GLY A 1 106 ? -19.572 1.419 22.801 1.00 92.81 106 GLY A CA 1
ATOM 853 C C . GLY A 1 106 ? -18.665 0.511 21.961 1.00 92.81 106 GLY A C 1
ATOM 854 O O . GLY A 1 106 ? -18.078 0.981 20.991 1.00 92.81 106 GLY A O 1
ATOM 855 N N . ALA A 1 107 ? -18.544 -0.770 22.319 1.00 93.81 107 ALA A N 1
ATOM 856 C CA . ALA A 1 107 ? -17.779 -1.779 21.583 1.00 93.81 107 ALA A CA 1
ATOM 857 C C . ALA A 1 107 ? -18.648 -2.999 21.220 1.00 93.81 107 ALA A C 1
ATOM 859 O O . ALA A 1 107 ? -19.864 -2.995 21.405 1.00 93.81 107 ALA A O 1
ATOM 860 N N . ASP A 1 108 ? -18.034 -4.064 20.708 1.00 95.81 108 ASP A N 1
ATOM 861 C CA . ASP A 1 108 ? -18.673 -5.374 20.555 1.00 95.81 108 ASP A CA 1
ATOM 862 C C . ASP A 1 108 ? -17.771 -6.457 21.166 1.00 95.81 108 ASP A C 1
ATOM 864 O O . ASP A 1 108 ? -16.580 -6.237 21.402 1.00 95.81 108 ASP A O 1
ATOM 868 N N . LEU A 1 109 ? -18.357 -7.611 21.472 1.00 94.75 109 LEU A N 1
ATOM 869 C CA . LEU A 1 109 ? -17.627 -8.753 21.997 1.00 94.75 109 LEU A CA 1
ATOM 870 C C . LEU A 1 109 ? -16.643 -9.259 20.938 1.00 94.75 109 LEU A C 1
ATOM 872 O O . LEU A 1 109 ? -17.028 -9.492 19.791 1.00 94.75 109 LEU A O 1
ATOM 876 N N . VAL A 1 110 ? -15.382 -9.435 21.334 1.00 91.69 110 VAL A N 1
ATOM 877 C CA . VAL A 1 110 ? -14.316 -9.868 20.426 1.00 91.69 110 VAL A CA 1
ATOM 878 C C . VAL A 1 110 ? -14.618 -11.252 19.841 1.00 91.69 110 VAL A C 1
ATOM 880 O O . VAL A 1 110 ? -14.991 -12.182 20.558 1.00 91.69 110 VAL A O 1
ATOM 883 N N . VAL A 1 111 ? -14.430 -11.388 18.528 1.00 90.12 111 VAL A N 1
ATOM 884 C CA . VAL A 1 111 ? -14.445 -12.671 17.820 1.00 90.12 111 VAL A CA 1
ATOM 885 C C . VAL A 1 111 ? -13.037 -12.905 17.301 1.00 90.12 111 VAL A C 1
ATOM 887 O O . VAL A 1 111 ? -12.612 -12.261 16.348 1.00 90.12 111 VAL A O 1
ATOM 890 N N . ILE A 1 112 ? -12.311 -13.807 17.952 1.00 87.50 112 ILE A N 1
ATOM 891 C CA . ILE A 1 112 ? -10.939 -14.139 17.573 1.00 87.50 112 ILE A CA 1
ATOM 892 C C . ILE A 1 112 ? -11.009 -15.101 16.391 1.00 87.50 112 ILE A C 1
ATOM 894 O O . ILE A 1 112 ? -11.514 -16.216 16.525 1.00 87.50 112 ILE A O 1
ATOM 898 N N . THR A 1 113 ? -10.540 -14.658 15.226 1.00 84.69 113 THR A N 1
ATOM 899 C CA . THR A 1 113 ? -10.586 -15.465 13.990 1.00 84.69 113 THR A CA 1
ATOM 900 C C . THR A 1 113 ? -9.207 -15.870 13.483 1.00 84.69 113 THR A C 1
ATOM 902 O O . THR A 1 113 ? -9.113 -16.714 12.593 1.00 84.69 113 THR A O 1
ATOM 905 N N . SER A 1 114 ? -8.134 -15.321 14.061 1.00 82.94 114 SER A N 1
ATOM 906 C CA . SER A 1 114 ? -6.760 -15.572 13.630 1.00 82.94 114 SER A CA 1
ATOM 907 C C . SER A 1 114 ? -5.863 -16.052 14.776 1.00 82.94 114 SER A C 1
ATOM 909 O O . SER A 1 114 ? -6.023 -15.669 15.937 1.00 82.94 114 SER A O 1
ATOM 911 N N . ALA A 1 115 ? -4.873 -16.884 14.441 1.00 84.25 115 ALA A N 1
ATOM 912 C CA . ALA A 1 115 ? -3.853 -17.323 15.397 1.00 84.25 115 ALA A CA 1
ATOM 913 C C . ALA A 1 115 ? -2.988 -16.155 15.913 1.00 84.25 115 ALA A C 1
ATOM 915 O O . ALA A 1 115 ? -2.504 -16.202 17.043 1.00 84.25 115 ALA A O 1
ATOM 916 N N . GLU A 1 116 ? -2.829 -15.108 15.099 1.00 82.69 116 GLU A N 1
ATOM 917 C CA . GLU A 1 116 ? -2.091 -13.888 15.439 1.00 82.69 116 GLU A CA 1
ATOM 918 C C . GLU A 1 116 ? -2.775 -13.087 16.557 1.00 82.69 116 GLU A C 1
ATOM 920 O O . GLU A 1 116 ? -2.099 -12.486 17.387 1.00 82.69 116 GLU A O 1
ATOM 925 N N . GLU A 1 117 ? -4.105 -13.136 16.639 1.00 79.06 117 GLU A N 1
ATOM 926 C CA . GLU A 1 117 ? -4.871 -12.551 17.743 1.00 79.06 117 GLU A CA 1
ATOM 927 C C . GLU A 1 117 ? -4.946 -13.486 18.959 1.00 79.06 117 GLU A C 1
ATOM 929 O O . GLU A 1 117 ? -4.854 -13.031 20.100 1.00 79.06 117 GLU A O 1
ATOM 934 N N . GLN A 1 118 ? -5.096 -14.796 18.731 1.00 81.31 118 GLN A N 1
ATOM 935 C CA . GLN A 1 118 ? -5.386 -15.782 19.778 1.00 81.31 118 GLN A CA 1
ATOM 936 C C . GLN A 1 118 ? -4.337 -15.815 20.892 1.00 81.31 118 GLN A C 1
ATOM 938 O O . GLN A 1 118 ? -4.700 -15.794 22.064 1.00 81.31 118 GLN A O 1
ATOM 943 N N . GLY A 1 119 ? -3.050 -15.892 20.553 1.00 82.56 119 GLY A N 1
ATOM 944 C CA . GLY A 1 119 ? -1.988 -15.946 21.562 1.00 82.56 119 GLY A CA 1
ATOM 945 C C . GLY A 1 119 ? -1.930 -14.655 22.386 1.00 82.56 119 GLY A C 1
ATOM 946 O O . GLY A 1 119 ? -2.214 -14.690 23.585 1.00 82.56 119 GLY A O 1
ATOM 947 N N . PRO A 1 120 ? -1.626 -13.509 21.750 1.00 79.00 120 PRO A N 1
ATOM 948 C CA . PRO A 1 120 ? -1.490 -12.232 22.435 1.00 79.00 120 PRO A CA 1
ATOM 949 C C . PRO A 1 120 ? -2.713 -11.859 23.274 1.00 79.00 120 PRO A C 1
ATOM 951 O O . PRO A 1 120 ? -2.548 -11.537 24.448 1.00 79.00 120 PRO A O 1
ATOM 954 N N . LEU A 1 121 ? -3.934 -11.964 22.732 1.00 83.31 121 LEU A N 1
ATOM 955 C CA . LEU A 1 121 ? -5.142 -11.540 23.447 1.00 83.31 121 LEU A CA 1
ATOM 956 C C . LEU A 1 121 ? -5.507 -12.456 24.617 1.00 83.31 121 LEU A C 1
ATOM 958 O O . LEU A 1 121 ? -6.025 -11.967 25.614 1.00 83.31 121 LEU A O 1
ATOM 962 N N . VAL A 1 122 ? -5.234 -13.762 24.539 1.00 78.81 122 VAL A N 1
ATOM 963 C CA . VAL A 1 122 ? -5.528 -14.687 25.652 1.00 78.81 122 VAL A CA 1
ATOM 964 C C . VAL A 1 122 ? -4.511 -14.555 26.787 1.00 78.81 122 VAL A C 1
ATOM 966 O O . VAL A 1 122 ? -4.825 -14.864 27.933 1.00 78.81 122 VAL A O 1
ATOM 969 N N . THR A 1 123 ? -3.303 -14.074 26.490 1.00 76.69 123 THR A N 1
ATOM 970 C CA . THR A 1 123 ? -2.245 -13.876 27.494 1.00 76.69 123 THR A CA 1
ATOM 971 C C . THR A 1 123 ? -2.261 -12.510 28.186 1.00 76.69 123 THR A C 1
ATOM 973 O O . THR A 1 123 ? -1.485 -12.313 29.120 1.00 76.69 123 THR A O 1
ATOM 976 N N . MET A 1 124 ? -3.098 -11.568 27.732 1.00 71.88 124 MET A N 1
ATOM 977 C CA . MET A 1 124 ? -3.137 -10.182 28.221 1.00 71.88 124 MET A CA 1
ATOM 978 C C . MET A 1 124 ? -3.839 -10.022 29.562 1.00 71.88 124 MET A C 1
ATOM 980 O O . MET A 1 124 ? -3.203 -9.401 30.442 1.00 71.88 124 MET A O 1
#

pLDDT: mean 89.0, std 7.87, range [63.25, 98.5]